Protein AF-A5KPR3-F1 (afdb_monomer_lite)

Secondary structure (DSSP, 8-state):
-------------S-TT-TTEEEEEES-TT-TTS-HHHHHSPPEEETTEEEEEEE-TTS-EEEEEEETTEEEEEEETT--HHHHHHHHHHH-

Radius of gyration: 12.83 Å; chains: 1; bounding box: 41×30×27 Å

pLDDT: mean 80.94, std 17.74, range [32.12, 94.31]

Foldseek 3Di:
DDPPPCPDDDPPPDDPPQVQKDKDKALDPPPPVDPPVQVVADFDDAVNFTKRWDADPQLKIWIWGDDPSMIMIMIGGNNDPVSVNVVVNVVD

Organism: NCBI:txid411460

Structure (mmCIF, N/CA/C/O backbone):
data_AF-A5KPR3-F1
#
_entry.id   AF-A5KPR3-F1
#
loop_
_atom_site.group_PDB
_atom_site.id
_atom_site.type_symbol
_atom_site.label_atom_id
_atom_site.label_alt_id
_atom_site.label_comp_id
_atom_site.label_asym_id
_atom_site.label_entity_id
_atom_site.label_seq_id
_atom_site.pdbx_PDB_ins_code
_atom_site.Cartn_x
_atom_site.Cartn_y
_atom_site.Cartn_z
_atom_site.occupancy
_atom_site.B_iso_or_equiv
_atom_site.auth_seq_id
_atom_site.auth_comp_id
_atom_site.auth_asym_id
_atom_site.auth_atom_id
_atom_site.pdbx_PDB_model_num
ATOM 1 N N . MET A 1 1 ? 26.611 1.961 -8.045 1.00 32.12 1 MET A N 1
ATOM 2 C CA . MET A 1 1 ? 25.788 2.589 -6.994 1.00 32.12 1 MET A CA 1
ATOM 3 C C . MET A 1 1 ? 24.631 1.652 -6.763 1.00 32.12 1 MET A C 1
ATOM 5 O O . MET A 1 1 ? 23.750 1.572 -7.603 1.00 32.12 1 MET A O 1
ATOM 9 N N . GLU A 1 2 ? 24.731 0.849 -5.715 1.00 36.94 2 GLU A N 1
ATOM 10 C CA . GLU A 1 2 ? 23.690 -0.086 -5.308 1.00 36.94 2 GLU A CA 1
ATOM 11 C C . GLU A 1 2 ? 22.801 0.695 -4.337 1.00 36.94 2 GLU A C 1
ATOM 13 O O . GLU A 1 2 ? 23.240 1.049 -3.243 1.00 36.94 2 GLU A O 1
ATOM 18 N N . ILE A 1 3 ? 21.598 1.078 -4.767 1.00 43.12 3 ILE A N 1
ATOM 19 C CA . ILE A 1 3 ? 20.569 1.606 -3.864 1.00 43.12 3 ILE A CA 1
ATOM 20 C C . ILE A 1 3 ? 20.001 0.426 -3.072 1.00 43.12 3 ILE A C 1
ATOM 22 O O . ILE A 1 3 ? 18.886 -0.027 -3.287 1.00 43.12 3 ILE A O 1
ATOM 26 N N . GLY A 1 4 ? 20.829 -0.125 -2.186 1.00 38.50 4 GLY A N 1
ATOM 27 C CA . GLY A 1 4 ? 20.405 -1.097 -1.195 1.00 38.50 4 GLY A CA 1
ATOM 28 C C . GLY A 1 4 ? 19.589 -0.374 -0.136 1.00 38.50 4 GLY A C 1
ATOM 29 O O . GLY A 1 4 ? 20.155 0.190 0.804 1.00 38.50 4 GLY A O 1
ATOM 30 N N . LEU A 1 5 ? 18.267 -0.371 -0.315 1.00 39.91 5 LEU A N 1
ATOM 31 C CA . LEU A 1 5 ? 17.298 0.003 0.708 1.00 39.91 5 LEU A CA 1
ATOM 32 C C . LEU A 1 5 ? 17.539 -0.920 1.918 1.00 39.91 5 LEU A C 1
ATOM 34 O O . LEU A 1 5 ? 17.102 -2.067 1.950 1.00 39.91 5 LEU A O 1
ATOM 38 N N . ASN A 1 6 ? 18.330 -0.460 2.889 1.00 39.38 6 ASN A N 1
ATOM 39 C CA . ASN A 1 6 ? 18.558 -1.179 4.140 1.00 39.38 6 ASN A CA 1
ATOM 40 C C . ASN A 1 6 ? 17.323 -0.998 5.025 1.00 39.38 6 ASN A C 1
ATOM 42 O O . ASN A 1 6 ? 17.318 -0.193 5.953 1.00 39.38 6 ASN A O 1
ATOM 46 N N . LEU A 1 7 ? 16.266 -1.748 4.723 1.00 52.38 7 LEU A N 1
ATOM 47 C CA . LEU A 1 7 ? 15.133 -1.908 5.622 1.00 52.38 7 LEU A CA 1
ATOM 48 C C . LEU A 1 7 ? 15.575 -2.829 6.762 1.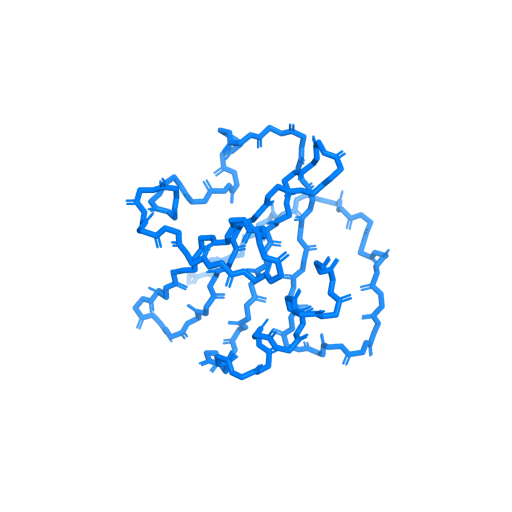00 52.38 7 LEU A C 1
ATOM 50 O O . LEU A 1 7 ? 15.812 -4.025 6.583 1.00 52.38 7 LEU A O 1
ATOM 54 N N . GLY A 1 8 ? 15.775 -2.228 7.935 1.00 38.34 8 GLY A N 1
ATOM 55 C CA . GLY A 1 8 ? 16.159 -2.927 9.152 1.00 38.34 8 GLY A CA 1
ATOM 56 C C . GLY A 1 8 ? 15.249 -4.125 9.425 1.00 38.34 8 GLY A C 1
ATOM 57 O O . GLY A 1 8 ? 14.041 -4.047 9.225 1.00 38.34 8 GLY A O 1
ATOM 58 N N . LYS A 1 9 ? 15.870 -5.225 9.879 1.00 51.38 9 LYS A N 1
ATOM 59 C CA . LYS A 1 9 ? 15.262 -6.475 10.370 1.00 51.38 9 LYS A CA 1
ATOM 60 C C . LYS A 1 9 ? 13.768 -6.336 10.687 1.00 51.38 9 LYS A C 1
ATOM 62 O O . LYS A 1 9 ? 13.404 -5.878 11.768 1.00 51.38 9 LYS A O 1
ATOM 67 N N . LYS A 1 10 ? 12.921 -6.770 9.761 1.00 46.19 10 LYS A N 1
ATOM 68 C CA . LYS A 1 10 ? 11.478 -6.852 9.957 1.00 46.19 10 LYS A CA 1
ATOM 69 C C . LYS A 1 10 ? 11.093 -8.286 9.670 1.00 46.19 10 LYS A C 1
ATOM 71 O O . LYS A 1 10 ? 11.362 -8.778 8.579 1.00 46.19 10 LYS A O 1
ATOM 76 N N . ASP A 1 11 ? 10.580 -8.972 10.683 1.00 41.03 11 ASP A N 1
ATOM 77 C CA . ASP A 1 11 ? 10.080 -10.340 10.609 1.00 41.03 11 ASP A CA 1
ATOM 78 C C . ASP A 1 11 ? 9.136 -10.502 9.409 1.00 41.03 11 ASP A C 1
ATOM 80 O O . ASP A 1 11 ? 7.941 -10.208 9.479 1.00 41.03 11 ASP A O 1
ATOM 84 N N . ILE A 1 12 ? 9.704 -10.966 8.296 1.00 53.22 12 ILE A N 1
ATOM 85 C CA . ILE A 1 12 ? 9.034 -11.313 7.044 1.00 53.22 12 ILE A CA 1
ATOM 86 C C . ILE A 1 12 ? 8.232 -12.582 7.326 1.00 53.22 12 ILE A C 1
ATOM 88 O O . ILE A 1 12 ? 8.669 -13.708 7.101 1.00 53.22 12 ILE A O 1
ATOM 92 N N . SER A 1 13 ? 7.084 -12.411 7.962 1.00 52.81 13 SER A N 1
ATOM 93 C CA . SER A 1 13 ? 6.216 -13.509 8.362 1.00 52.81 13 SER A CA 1
AT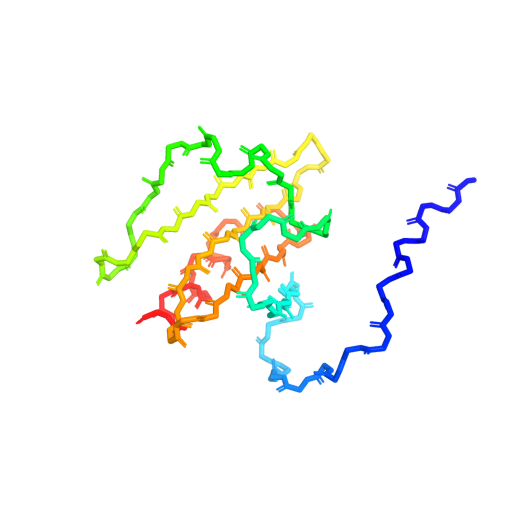OM 94 C C . SER A 1 13 ? 4.783 -13.196 7.968 1.00 52.81 13 SER A C 1
ATOM 96 O O . SER A 1 13 ? 3.903 -13.061 8.804 1.00 52.81 13 SER A O 1
ATOM 98 N N . GLU A 1 14 ? 4.543 -13.092 6.661 1.00 46.06 14 GLU A N 1
ATOM 99 C CA . GLU A 1 14 ? 3.240 -13.449 6.100 1.00 46.06 14 GLU A CA 1
ATOM 100 C C . GLU A 1 14 ? 3.387 -13.873 4.630 1.00 46.06 14 GLU A C 1
ATOM 102 O O . GLU A 1 14 ? 3.386 -13.072 3.707 1.00 46.06 14 GLU A O 1
ATOM 107 N N . THR A 1 15 ? 3.524 -15.193 4.486 1.00 44.84 15 THR A N 1
ATOM 108 C CA . THR A 1 15 ? 2.921 -16.024 3.433 1.00 44.84 15 THR A CA 1
ATOM 109 C C . THR A 1 15 ? 3.495 -15.936 2.012 1.00 44.84 15 THR A C 1
ATOM 111 O O . THR A 1 15 ? 3.213 -15.053 1.214 1.00 44.84 15 THR A O 1
ATOM 114 N N . ARG A 1 16 ? 4.231 -17.001 1.687 1.00 52.19 16 ARG A N 1
ATOM 115 C CA . ARG A 1 16 ? 4.914 -17.390 0.441 1.00 52.19 16 ARG A CA 1
ATOM 116 C C . ARG A 1 16 ? 3.990 -17.611 -0.779 1.00 52.19 16 ARG A C 1
ATOM 118 O O . ARG A 1 16 ? 4.312 -18.432 -1.627 1.00 52.19 16 ARG A O 1
ATOM 125 N N . GLU A 1 17 ? 2.826 -16.962 -0.830 1.00 56.25 17 GLU A N 1
ATOM 126 C CA . GLU A 1 17 ? 1.827 -17.116 -1.906 1.00 56.25 17 GLU A CA 1
ATOM 127 C C . GLU A 1 17 ? 1.923 -16.032 -2.990 1.00 56.25 17 GLU A C 1
ATOM 129 O O . GLU A 1 17 ? 1.353 -16.202 -4.062 1.00 56.25 17 GLU A O 1
ATOM 134 N N . TRP A 1 18 ? 2.667 -14.951 -2.746 1.00 73.38 18 TRP A N 1
ATOM 135 C CA . TRP A 1 18 ? 2.814 -13.838 -3.682 1.00 73.38 18 TRP A CA 1
ATOM 136 C C . TRP A 1 18 ? 4.297 -13.492 -3.828 1.00 73.38 18 TRP A C 1
ATOM 138 O O . TRP A 1 18 ? 4.827 -12.696 -3.062 1.00 73.38 18 TRP A O 1
ATOM 148 N N . GLU A 1 19 ? 4.989 -14.138 -4.770 1.00 74.69 19 GLU A N 1
ATOM 149 C CA . GLU A 1 19 ? 6.451 -14.005 -4.925 1.00 74.69 19 GLU A CA 1
ATOM 150 C C . GLU A 1 19 ? 6.904 -12.576 -5.266 1.00 74.69 19 GLU A C 1
ATOM 152 O O . GLU A 1 19 ? 8.009 -12.192 -4.901 1.00 74.69 19 GLU A O 1
ATOM 157 N N . ASP A 1 20 ? 6.041 -11.793 -5.916 1.00 85.31 20 ASP A N 1
ATOM 158 C CA . ASP A 1 20 ? 6.338 -10.436 -6.398 1.00 85.31 20 ASP A CA 1
ATOM 159 C C . ASP A 1 20 ? 5.750 -9.321 -5.517 1.00 85.31 20 ASP A C 1
ATOM 161 O O . ASP A 1 20 ? 5.855 -8.139 -5.849 1.00 85.31 20 ASP A O 1
ATOM 165 N N . ILE A 1 21 ? 5.090 -9.691 -4.412 1.00 88.31 21 ILE A N 1
ATOM 166 C CA . ILE A 1 21 ? 4.465 -8.751 -3.480 1.00 88.31 21 ILE A CA 1
ATOM 167 C C . ILE A 1 21 ? 5.290 -8.689 -2.199 1.00 88.31 21 ILE A C 1
ATOM 169 O O . ILE A 1 21 ? 5.394 -9.662 -1.454 1.00 88.31 21 ILE A O 1
ATOM 173 N N . GLN A 1 22 ? 5.795 -7.502 -1.888 1.00 89.75 22 GLN A N 1
ATOM 174 C CA . GLN A 1 22 ? 6.404 -7.201 -0.600 1.00 89.75 22 GLN A CA 1
ATOM 175 C C . GLN A 1 22 ? 5.434 -6.422 0.279 1.00 89.75 22 GLN A C 1
ATOM 177 O O . GLN A 1 22 ? 4.736 -5.525 -0.191 1.00 89.75 22 GLN A O 1
ATOM 182 N N . VAL A 1 23 ? 5.388 -6.761 1.568 1.00 89.38 23 VAL A N 1
ATOM 183 C CA . VAL A 1 23 ? 4.441 -6.179 2.523 1.00 89.38 23 VAL A CA 1
ATOM 184 C C . VAL A 1 23 ? 5.177 -5.724 3.769 1.00 89.38 23 VAL A C 1
ATOM 186 O O . VAL A 1 23 ? 5.822 -6.510 4.460 1.00 89.38 23 VAL A O 1
ATOM 189 N N . GLU A 1 24 ? 4.996 -4.459 4.110 1.00 89.38 24 GLU A N 1
ATOM 190 C CA . GLU A 1 24 ? 5.545 -3.839 5.300 1.00 89.38 24 GLU A CA 1
ATOM 191 C C . GLU A 1 24 ? 4.425 -3.245 6.151 1.00 89.38 24 GLU A C 1
ATOM 193 O O . GLU A 1 24 ? 3.478 -2.638 5.654 1.00 89.38 24 GLU A O 1
ATOM 198 N N . LYS A 1 25 ? 4.524 -3.426 7.469 1.00 89.50 25 LYS A N 1
ATOM 199 C CA . LYS A 1 25 ? 3.519 -2.947 8.425 1.00 89.50 25 LYS A CA 1
ATOM 200 C C . LYS A 1 25 ? 4.117 -1.858 9.305 1.00 89.50 25 LYS A C 1
ATOM 202 O O . LYS A 1 25 ? 5.207 -2.042 9.845 1.00 89.50 25 LYS A O 1
ATOM 207 N N . TYR A 1 26 ? 3.405 -0.759 9.486 1.00 86.69 26 TYR A N 1
ATOM 208 C CA . TYR A 1 26 ? 3.813 0.374 10.314 1.00 86.69 26 TYR A CA 1
ATOM 209 C C . TYR A 1 26 ? 2.693 0.758 11.276 1.00 86.69 26 TYR A C 1
ATOM 211 O O . TYR A 1 26 ? 1.525 0.422 11.074 1.00 86.69 26 TYR A O 1
ATOM 219 N N . THR A 1 27 ? 3.051 1.449 12.350 1.00 86.81 27 THR A N 1
ATOM 220 C CA . THR A 1 27 ? 2.098 1.980 13.335 1.00 86.81 27 THR A CA 1
ATOM 221 C C . THR A 1 27 ? 1.676 3.411 13.024 1.00 86.81 27 THR A C 1
ATOM 223 O O . THR A 1 27 ? 0.634 3.852 13.496 1.00 86.81 27 THR A O 1
ATOM 226 N N . GLU A 1 28 ? 2.456 4.133 12.217 1.00 84.94 28 GLU A N 1
ATOM 227 C CA . GLU A 1 28 ? 2.279 5.561 11.958 1.00 84.94 28 GLU A CA 1
ATOM 228 C C . GLU A 1 28 ? 2.235 5.844 10.451 1.00 84.94 28 GLU A C 1
ATOM 230 O O . GLU A 1 28 ? 2.951 5.227 9.666 1.00 84.94 28 GLU A O 1
ATOM 235 N N . LYS A 1 29 ? 1.375 6.782 10.030 1.00 81.06 29 LYS A N 1
ATOM 236 C CA . LYS A 1 29 ? 1.224 7.173 8.611 1.00 81.06 29 LYS A CA 1
ATOM 237 C C . LYS A 1 29 ? 2.361 8.042 8.086 1.00 81.06 29 LYS A C 1
ATOM 239 O O . LYS A 1 29 ? 2.587 8.059 6.879 1.00 81.06 29 LYS A O 1
ATOM 244 N N . ASP A 1 30 ? 3.011 8.783 8.980 1.00 78.94 30 ASP A N 1
ATOM 245 C CA . ASP A 1 30 ? 4.079 9.737 8.654 1.00 78.94 30 ASP A CA 1
ATOM 246 C C . ASP A 1 30 ? 5.480 9.116 8.788 1.00 78.94 30 ASP A C 1
ATOM 248 O O . ASP A 1 30 ? 6.474 9.839 8.813 1.00 78.94 30 ASP A O 1
ATOM 252 N N . ASP A 1 31 ? 5.549 7.783 8.880 1.00 84.88 31 ASP A N 1
ATOM 253 C CA . ASP A 1 31 ? 6.802 7.037 8.923 1.00 84.88 31 ASP A CA 1
ATOM 254 C C . ASP A 1 31 ? 7.653 7.359 7.685 1.00 84.88 31 ASP A C 1
ATOM 256 O O . ASP A 1 31 ? 7.147 7.411 6.560 1.00 84.88 31 ASP A O 1
ATOM 260 N N . GLU A 1 32 ? 8.949 7.599 7.891 1.00 81.06 32 GLU A N 1
ATOM 261 C CA . GLU A 1 32 ? 9.882 8.010 6.836 1.00 81.06 32 GLU A CA 1
ATOM 262 C C . GLU A 1 32 ? 10.024 6.976 5.713 1.00 81.06 32 GLU A C 1
ATOM 264 O O . GLU A 1 32 ? 10.372 7.337 4.589 1.00 81.06 32 GLU A O 1
ATOM 269 N N . ASN A 1 33 ? 9.702 5.710 5.995 1.00 83.06 33 ASN A N 1
ATOM 270 C CA . ASN A 1 33 ? 9.751 4.628 5.018 1.00 83.06 33 ASN A CA 1
ATOM 271 C C . ASN A 1 33 ? 8.538 4.626 4.072 1.00 83.06 33 ASN A C 1
ATOM 273 O O . ASN A 1 33 ? 8.578 3.971 3.032 1.00 83.06 33 ASN A O 1
ATOM 277 N N . ILE A 1 34 ? 7.461 5.354 4.399 1.00 85.31 34 ILE A N 1
ATOM 278 C CA . ILE A 1 34 ? 6.259 5.427 3.564 1.00 85.31 34 ILE A CA 1
ATOM 279 C C . ILE A 1 34 ? 6.331 6.675 2.675 1.00 85.31 34 ILE A C 1
ATOM 281 O O . ILE A 1 34 ? 6.352 7.803 3.182 1.00 85.31 34 ILE A O 1
ATOM 285 N N . PRO A 1 35 ? 6.282 6.528 1.338 1.00 86.00 35 PRO A N 1
ATOM 286 C CA . PRO A 1 35 ? 6.314 7.668 0.433 1.00 86.00 35 PRO A CA 1
ATOM 287 C C . PRO A 1 35 ? 5.140 8.623 0.691 1.00 86.00 35 PRO A C 1
ATOM 289 O O . PRO A 1 35 ? 3.984 8.317 0.391 1.00 86.00 35 PRO A O 1
ATOM 292 N N . LYS A 1 36 ? 5.428 9.832 1.192 1.00 86.69 36 LYS A N 1
ATOM 293 C CA . LYS A 1 36 ? 4.402 10.853 1.497 1.00 86.69 36 LYS A CA 1
ATOM 294 C C . LYS A 1 36 ? 3.572 11.254 0.278 1.00 86.69 36 LYS A C 1
ATOM 296 O O . LYS A 1 36 ? 2.455 11.751 0.411 1.00 86.69 36 LYS A O 1
ATOM 301 N N . GLU A 1 37 ? 4.122 11.060 -0.914 1.00 87.25 37 GLU A N 1
ATOM 302 C CA . GLU A 1 37 ? 3.448 11.311 -2.183 1.00 87.25 37 GLU A CA 1
ATOM 303 C C . GLU A 1 37 ? 2.268 10.364 -2.415 1.00 87.25 37 GLU A C 1
ATOM 305 O O . GLU A 1 37 ? 1.253 10.813 -2.943 1.00 87.25 37 GLU A O 1
ATOM 310 N N . LEU A 1 38 ? 2.327 9.114 -1.930 1.00 87.19 38 LEU A N 1
ATOM 311 C CA . LEU A 1 38 ? 1.214 8.163 -2.035 1.00 87.19 38 LEU A CA 1
ATOM 312 C C . LEU A 1 38 ? -0.043 8.685 -1.337 1.00 87.19 38 LEU A C 1
ATOM 314 O O . LEU A 1 38 ? -1.134 8.617 -1.899 1.00 87.19 38 LEU A O 1
ATOM 318 N N . TRP A 1 39 ? 0.103 9.285 -0.153 1.00 87.69 39 TRP A N 1
ATOM 319 C CA . TRP A 1 39 ? -1.020 9.855 0.601 1.00 87.69 39 TRP A CA 1
ATOM 320 C C . TRP A 1 39 ? -1.667 11.068 -0.075 1.00 87.69 39 TRP A C 1
ATOM 322 O O . TRP A 1 39 ? -2.817 11.397 0.219 1.00 87.69 39 TRP A O 1
ATOM 332 N N . LYS A 1 40 ? -0.945 11.738 -0.982 1.00 89.12 40 LYS A N 1
ATOM 333 C CA . LYS A 1 40 ? -1.469 12.853 -1.784 1.00 89.12 40 LYS A CA 1
ATOM 334 C C . LYS A 1 40 ? -2.260 12.370 -2.999 1.00 89.12 40 LYS A C 1
ATOM 336 O O . LYS A 1 40 ? -2.997 13.159 -3.592 1.00 89.12 40 LYS A O 1
ATOM 341 N N . LEU A 1 41 ? -2.115 11.099 -3.382 1.00 90.00 41 LEU A N 1
ATOM 342 C CA . LEU A 1 41 ? -2.867 10.514 -4.485 1.00 90.00 41 LEU A CA 1
ATOM 343 C C . LEU A 1 41 ? -4.343 10.362 -4.119 1.00 90.00 41 LEU A C 1
ATOM 345 O O . LEU A 1 41 ? -4.733 10.254 -2.954 1.00 90.00 41 LEU A O 1
ATOM 349 N N . LYS A 1 42 ? -5.190 10.322 -5.149 1.00 90.88 42 LYS A N 1
ATOM 350 C CA . LYS A 1 42 ? -6.611 10.043 -4.963 1.00 90.88 42 LYS A CA 1
ATOM 351 C C . LYS A 1 42 ? -6.777 8.583 -4.513 1.00 90.88 42 LYS A C 1
ATOM 353 O O . LYS A 1 42 ? -6.396 7.693 -5.274 1.00 90.88 42 LYS A O 1
ATOM 358 N N . PRO A 1 43 ? -7.382 8.315 -3.341 1.00 92.81 43 PRO A N 1
ATOM 359 C CA . PRO A 1 43 ? -7.578 6.947 -2.893 1.00 92.81 43 PRO A CA 1
ATOM 360 C C . PRO A 1 43 ? -8.590 6.227 -3.786 1.00 92.81 43 PRO A C 1
A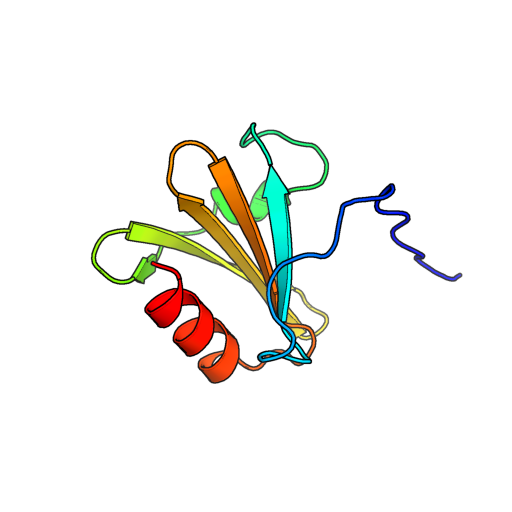TOM 362 O O . PRO A 1 43 ? -9.657 6.762 -4.114 1.00 92.81 43 PRO A O 1
ATOM 365 N N . GLY A 1 44 ? -8.259 4.991 -4.138 1.00 91.25 44 GLY A N 1
ATOM 366 C CA . GLY A 1 44 ? -9.214 3.993 -4.591 1.00 91.25 44 GLY A CA 1
ATOM 367 C C . GLY A 1 44 ?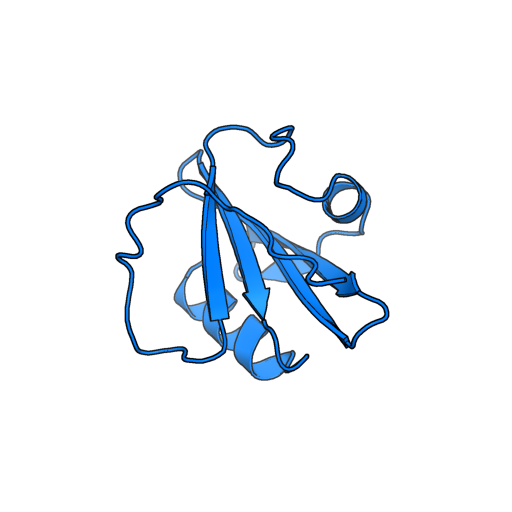 -10.001 3.408 -3.418 1.00 91.25 44 GLY A C 1
ATOM 368 O O . GLY A 1 44 ? -9.791 3.757 -2.252 1.00 91.25 44 GLY A O 1
ATOM 369 N N . ARG A 1 45 ? -10.934 2.510 -3.738 1.00 91.38 45 ARG A N 1
ATOM 370 C CA . ARG A 1 45 ? -11.684 1.741 -2.743 1.00 91.38 45 ARG A CA 1
ATOM 371 C C . ARG A 1 45 ? -11.650 0.263 -3.094 1.00 91.38 45 ARG A C 1
ATOM 373 O O . ARG A 1 45 ? -12.000 -0.093 -4.217 1.00 91.38 45 ARG A O 1
ATOM 380 N N . VAL A 1 46 ? -11.287 -0.569 -2.128 1.00 90.38 46 VAL A N 1
ATOM 381 C CA . VAL A 1 46 ? -11.354 -2.033 -2.21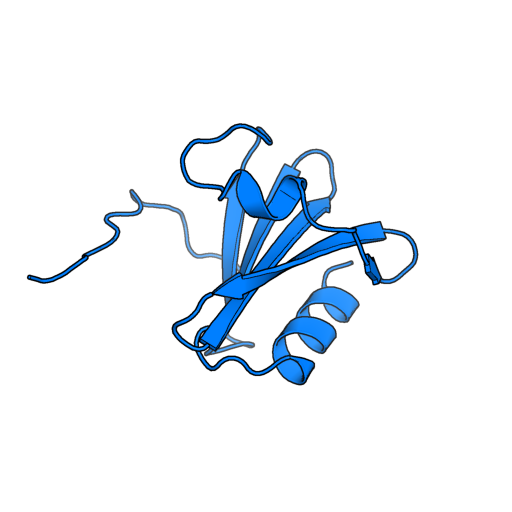2 1.00 90.38 46 VAL A CA 1
ATOM 382 C C . VAL A 1 46 ? -12.197 -2.495 -1.033 1.00 90.38 46 VAL A C 1
ATOM 384 O O . VAL A 1 46 ? -11.906 -2.126 0.093 1.00 90.38 46 VAL A O 1
ATOM 387 N N . HIS A 1 47 ? -13.313 -3.180 -1.296 1.00 89.25 47 HIS A N 1
ATOM 388 C CA . HIS A 1 47 ? -14.285 -3.592 -0.264 1.00 89.25 47 HIS A CA 1
ATOM 389 C C . HIS A 1 47 ? -14.771 -2.465 0.681 1.00 89.25 47 HIS A C 1
ATOM 391 O O . HIS A 1 47 ? -15.244 -2.718 1.780 1.00 89.25 47 HIS A O 1
ATOM 397 N N . GLY A 1 48 ? -14.718 -1.206 0.228 1.00 87.25 48 GLY A N 1
ATOM 398 C CA . GLY A 1 48 ? -15.083 -0.027 1.028 1.00 87.25 48 GLY A CA 1
ATOM 399 C C . GLY A 1 48 ? -13.896 0.645 1.726 1.00 87.25 48 GLY A C 1
ATOM 400 O O . GLY A 1 48 ? -13.979 1.841 2.017 1.00 87.25 48 GLY A O 1
ATOM 401 N N . GLU A 1 49 ? -12.776 -0.062 1.857 1.00 90.75 49 GLU A N 1
ATOM 402 C CA . GLU A 1 49 ? -11.543 0.422 2.468 1.00 90.75 49 GLU A CA 1
ATOM 403 C C . GLU A 1 49 ? -10.764 1.322 1.509 1.00 90.75 49 GLU A C 1
ATOM 405 O O . GLU A 1 49 ? -10.703 1.089 0.296 1.00 90.75 49 GLU A O 1
ATOM 410 N N . LYS A 1 50 ? -10.181 2.397 2.049 1.00 93.31 50 LYS A N 1
ATOM 411 C CA . LYS A 1 50 ? -9.397 3.357 1.265 1.00 93.31 50 LYS A CA 1
ATOM 412 C C . LYS A 1 50 ? -8.010 2.791 1.000 1.00 93.31 50 LYS A C 1
ATOM 414 O O . LYS A 1 50 ? -7.250 2.560 1.936 1.00 93.31 50 LYS A O 1
ATOM 419 N N . VAL A 1 51 ? -7.664 2.678 -0.277 1.00 94.00 51 VAL A N 1
ATOM 420 C CA . VAL A 1 51 ? -6.335 2.241 -0.714 1.00 94.00 51 VAL A CA 1
ATOM 421 C C . VAL A 1 51 ? -5.729 3.305 -1.611 1.00 94.00 51 VAL A C 1
ATOM 423 O O . VAL A 1 51 ? -6.349 3.740 -2.581 1.00 94.00 51 VAL A O 1
ATOM 426 N N . TYR A 1 52 ? -4.517 3.729 -1.296 1.00 94.31 52 TYR A N 1
ATOM 427 C CA . TYR A 1 52 ? -3.762 4.692 -2.085 1.00 94.31 52 TYR A CA 1
ATOM 428 C C . TYR A 1 52 ? -2.778 3.915 -2.940 1.00 94.31 52 TYR A C 1
ATOM 430 O O . TYR A 1 52 ? -1.899 3.263 -2.394 1.00 94.31 52 TYR A O 1
ATOM 438 N N . ILE A 1 53 ? -2.948 3.955 -4.260 1.00 93.31 53 ILE A N 1
ATOM 439 C CA . ILE A 1 53 ? -2.106 3.208 -5.197 1.00 93.31 53 ILE A CA 1
ATOM 440 C C . ILE A 1 53 ? -1.339 4.209 -6.052 1.00 93.31 53 ILE A C 1
ATOM 442 O O . ILE A 1 53 ? -1.946 5.064 -6.699 1.00 93.31 53 ILE A O 1
ATOM 446 N N . GLY A 1 54 ? -0.020 4.084 -6.053 1.00 92.38 54 GLY A N 1
ATOM 447 C CA . GLY A 1 54 ? 0.897 4.825 -6.904 1.00 92.38 54 GLY A CA 1
ATOM 448 C C . GLY A 1 54 ? 1.730 3.889 -7.765 1.00 92.38 54 GLY A C 1
ATOM 449 O O . GLY A 1 54 ? 1.819 2.689 -7.516 1.00 92.38 54 GLY A O 1
ATOM 450 N N . LYS A 1 55 ? 2.333 4.464 -8.798 1.00 92.31 55 LYS A N 1
ATOM 451 C CA . LYS A 1 55 ? 3.282 3.793 -9.678 1.00 92.31 55 LYS A CA 1
ATOM 452 C C . LYS A 1 55 ? 4.517 4.674 -9.781 1.00 92.31 55 LYS A C 1
ATOM 454 O O . LYS A 1 55 ? 4.366 5.873 -10.017 1.00 92.31 55 LYS A O 1
ATOM 459 N N . THR A 1 56 ? 5.699 4.108 -9.585 1.00 88.00 56 THR A N 1
ATOM 460 C CA . THR A 1 56 ? 6.963 4.824 -9.806 1.00 88.00 56 THR A CA 1
ATOM 461 C C . THR A 1 56 ? 7.319 4.838 -11.291 1.00 88.00 56 THR A C 1
ATOM 463 O O . THR A 1 56 ? 6.758 4.086 -12.092 1.00 88.00 56 THR A O 1
ATOM 466 N N . GLU A 1 57 ? 8.255 5.704 -11.679 1.00 87.19 57 GLU A N 1
ATOM 467 C CA . GLU A 1 57 ? 8.734 5.794 -13.067 1.00 87.19 57 GLU A CA 1
ATOM 468 C C . GLU A 1 57 ? 9.347 4.479 -13.570 1.00 87.19 57 GLU A C 1
ATOM 470 O O . GLU A 1 57 ? 9.206 4.153 -14.746 1.00 87.19 57 GLU A O 1
ATOM 475 N N . ASP A 1 58 ? 9.948 3.699 -12.668 1.00 87.81 58 ASP A N 1
ATOM 476 C CA . ASP A 1 58 ? 10.546 2.390 -12.961 1.00 87.81 58 ASP A CA 1
ATOM 477 C C . ASP A 1 58 ? 9.500 1.306 -13.276 1.00 87.81 58 ASP A C 1
ATOM 479 O O . ASP A 1 58 ? 9.804 0.256 -13.828 1.00 87.81 58 ASP A O 1
ATOM 483 N N . GLY A 1 59 ? 8.228 1.581 -12.986 1.00 88.94 59 GLY A N 1
ATOM 484 C CA . GLY A 1 59 ? 7.126 0.676 -13.277 1.00 88.94 59 GLY A CA 1
ATOM 485 C C . GLY A 1 59 ? 6.577 -0.063 -12.060 1.00 88.94 59 GLY A C 1
ATOM 486 O O . GLY A 1 59 ? 5.495 -0.638 -12.173 1.00 88.94 59 GLY A O 1
ATOM 487 N N . ILE A 1 60 ? 7.257 0.024 -10.918 1.00 91.56 60 ILE A N 1
ATOM 488 C CA . ILE A 1 60 ? 6.884 -0.616 -9.653 1.00 91.56 60 ILE A CA 1
ATOM 489 C C . ILE A 1 60 ? 5.593 0.004 -9.115 1.00 91.56 60 ILE A C 1
ATOM 491 O O . ILE A 1 60 ? 5.408 1.229 -9.119 1.00 91.56 60 ILE A O 1
ATOM 495 N N . LEU A 1 61 ? 4.681 -0.847 -8.652 1.00 93.69 61 LEU A N 1
ATOM 496 C CA . LEU A 1 61 ? 3.442 -0.409 -8.029 1.00 93.69 61 LEU A CA 1
ATOM 497 C C . LEU A 1 61 ? 3.584 -0.391 -6.516 1.00 93.69 61 LEU A C 1
ATOM 499 O O . LEU A 1 61 ? 4.131 -1.300 -5.906 1.00 93.69 61 LEU A O 1
ATOM 503 N N . HIS A 1 62 ? 3.013 0.635 -5.905 1.00 93.31 62 HIS A N 1
ATOM 504 C CA . HIS A 1 62 ? 2.983 0.789 -4.462 1.00 93.31 62 HIS A CA 1
ATOM 505 C C . HIS A 1 62 ? 1.548 1.024 -4.020 1.00 93.31 62 HIS A C 1
ATOM 507 O O . HIS A 1 62 ? 0.840 1.844 -4.605 1.00 93.31 62 HIS A O 1
ATOM 513 N N . ALA A 1 63 ? 1.117 0.335 -2.975 1.00 93.69 63 ALA A N 1
ATOM 514 C CA . ALA A 1 63 ? -0.163 0.551 -2.332 1.00 93.69 63 ALA A CA 1
ATOM 515 C C . ALA A 1 63 ? 0.033 0.816 -0.843 1.00 93.69 63 ALA A C 1
ATOM 517 O O . ALA A 1 63 ? 0.837 0.166 -0.184 1.00 93.69 63 ALA A O 1
ATOM 518 N N . VAL A 1 64 ? -0.734 1.751 -0.294 1.00 93.62 64 VAL A N 1
ATOM 519 C CA . VAL A 1 64 ? -0.803 1.963 1.148 1.00 93.62 64 VAL A CA 1
ATOM 520 C C . VAL A 1 64 ? -2.253 2.041 1.605 1.00 93.62 64 VAL A C 1
ATOM 522 O O . VAL A 1 64 ? -3.096 2.681 0.969 1.00 93.62 64 VAL A O 1
ATOM 525 N N . PHE A 1 65 ? -2.556 1.354 2.699 1.00 93.00 65 PHE A N 1
ATOM 526 C CA . PHE A 1 65 ? -3.873 1.346 3.324 1.00 93.00 65 PHE A CA 1
ATOM 527 C C . PHE A 1 65 ? -3.752 1.191 4.838 1.00 93.00 65 PHE A C 1
ATOM 529 O O . PHE A 1 65 ? -2.735 0.743 5.362 1.00 93.00 65 PHE A O 1
ATOM 536 N N . GLU A 1 66 ? -4.794 1.595 5.555 1.00 91.00 66 GLU A N 1
ATOM 537 C CA . GLU A 1 66 ? -4.902 1.368 6.994 1.00 91.00 66 GLU A CA 1
ATOM 538 C C . GLU A 1 66 ? -5.819 0.171 7.230 1.00 91.00 66 GLU A C 1
ATOM 540 O O . GLU A 1 66 ? -6.898 0.111 6.652 1.00 91.00 66 GLU A O 1
ATOM 545 N N . LYS A 1 67 ? -5.389 -0.768 8.072 1.00 88.31 67 LYS A N 1
ATOM 546 C CA . LYS A 1 67 ? -6.170 -1.934 8.488 1.00 88.31 67 LYS A CA 1
ATOM 547 C C . LYS A 1 67 ? -5.829 -2.270 9.938 1.00 88.31 67 LYS A C 1
ATOM 549 O O . LYS A 1 67 ? -4.653 -2.359 10.292 1.00 88.31 67 LYS A O 1
ATOM 554 N N . ASP A 1 68 ? -6.852 -2.441 10.776 1.00 87.81 68 ASP A N 1
ATOM 555 C CA . ASP A 1 68 ? -6.715 -2.733 12.216 1.00 87.81 68 ASP A CA 1
ATOM 556 C C . ASP A 1 68 ? -5.845 -1.705 12.980 1.00 87.81 68 ASP A C 1
ATOM 558 O O . ASP A 1 68 ? -5.068 -2.058 13.869 1.00 87.81 68 ASP A O 1
ATOM 562 N N . GLY A 1 69 ? -5.920 -0.422 12.602 1.00 87.00 69 GLY A N 1
ATOM 563 C CA . GLY A 1 69 ? -5.106 0.650 13.197 1.00 87.00 69 GLY A CA 1
ATOM 564 C C . GLY A 1 69 ? -3.613 0.582 12.852 1.00 87.00 69 GLY A C 1
ATOM 565 O O . GLY A 1 69 ? -2.812 1.296 13.451 1.00 87.00 69 GLY A O 1
ATOM 566 N N . LYS A 1 70 ? -3.229 -0.272 11.898 1.00 90.38 70 LYS A N 1
ATOM 567 C CA . LYS A 1 70 ? -1.875 -0.369 11.352 1.00 90.38 70 LYS A CA 1
ATOM 568 C C . LYS A 1 70 ? -1.872 0.056 9.899 1.00 90.38 70 LYS A C 1
ATOM 570 O O . LYS A 1 70 ? -2.844 -0.137 9.171 1.00 90.38 70 LYS A O 1
ATOM 575 N N . ILE A 1 71 ? -0.752 0.604 9.47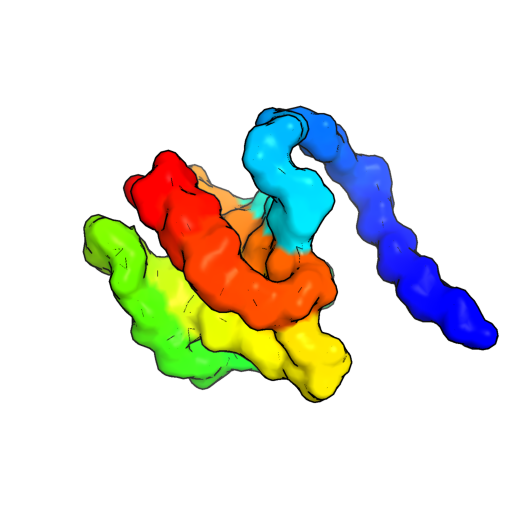0 1.00 91.00 71 ILE A N 1
ATOM 576 C CA . ILE A 1 71 ? -0.526 0.977 8.086 1.00 91.00 71 ILE A CA 1
ATOM 577 C C . ILE A 1 71 ? 0.147 -0.184 7.385 1.00 91.00 71 ILE A C 1
ATOM 579 O O . ILE A 1 71 ? 1.169 -0.689 7.839 1.00 91.00 71 ILE A O 1
ATOM 583 N N . TRP A 1 72 ? -0.452 -0.613 6.291 1.00 92.69 72 TRP A N 1
ATOM 584 C CA . TRP A 1 72 ? 0.065 -1.653 5.428 1.00 92.69 72 TRP A CA 1
ATOM 585 C C . TRP A 1 72 ? 0.572 -0.987 4.165 1.00 92.69 72 TRP A C 1
ATOM 587 O O . TRP A 1 72 ? -0.183 -0.322 3.457 1.00 92.69 72 TRP A O 1
ATOM 597 N N . TYR A 1 73 ? 1.858 -1.156 3.919 1.00 92.12 73 TYR A N 1
ATOM 598 C CA . TYR A 1 73 ? 2.538 -0.719 2.720 1.00 92.12 73 TYR A CA 1
ATOM 599 C C . TYR A 1 73 ? 2.871 -1.949 1.892 1.00 92.12 73 TYR A C 1
ATOM 601 O O . TYR A 1 73 ? 3.439 -2.912 2.399 1.00 92.12 73 TYR A O 1
ATOM 609 N N . VAL A 1 74 ? 2.463 -1.935 0.636 1.00 92.19 74 VAL A N 1
ATOM 610 C CA . VAL A 1 74 ? 2.592 -3.060 -0.276 1.00 92.19 74 VAL A CA 1
ATOM 611 C C . VAL A 1 74 ? 3.319 -2.575 -1.510 1.00 92.19 74 VAL A C 1
ATOM 613 O O . VAL A 1 74 ? 2.924 -1.571 -2.098 1.00 92.19 74 VAL A O 1
ATOM 616 N N . THR A 1 75 ? 4.353 -3.295 -1.908 1.00 92.00 75 THR A N 1
ATOM 617 C CA . THR A 1 75 ? 5.101 -3.030 -3.132 1.00 92.00 75 THR A CA 1
ATOM 618 C C . THR A 1 75 ? 4.962 -4.234 -4.046 1.00 92.00 75 THR A C 1
ATOM 620 O O . THR A 1 75 ? 5.133 -5.365 -3.605 1.00 92.00 75 THR A O 1
ATOM 623 N N . GLU A 1 76 ? 4.620 -3.990 -5.304 1.00 91.69 76 GLU A N 1
ATOM 624 C CA . GLU A 1 76 ? 4.587 -5.001 -6.350 1.00 91.69 76 GLU A CA 1
ATOM 625 C C . GLU A 1 76 ? 5.667 -4.643 -7.377 1.00 91.69 76 GLU A C 1
ATOM 627 O O . GLU A 1 76 ? 5.613 -3.598 -8.033 1.00 91.69 76 GLU A O 1
ATOM 632 N N . GLU A 1 77 ? 6.699 -5.484 -7.433 1.00 88.44 77 GLU A N 1
ATOM 633 C CA . GLU A 1 77 ? 7.972 -5.167 -8.088 1.00 88.44 77 GLU A CA 1
ATOM 634 C C . GLU A 1 77 ? 7.914 -5.279 -9.619 1.00 88.44 77 GLU A C 1
ATOM 636 O O . GLU A 1 77 ? 8.714 -4.640 -10.302 1.00 88.44 77 GLU A O 1
ATOM 641 N N . LYS A 1 78 ? 6.970 -6.040 -10.191 1.00 89.25 78 LYS A N 1
ATOM 642 C CA . LYS A 1 78 ? 6.876 -6.236 -11.651 1.00 89.25 78 LYS A CA 1
ATOM 643 C C . LYS A 1 78 ? 5.961 -5.236 -12.358 1.00 89.25 78 LYS A C 1
ATOM 645 O O . LYS A 1 78 ? 5.889 -5.234 -13.588 1.00 89.25 78 LYS A O 1
ATOM 650 N N . GLY A 1 79 ? 5.269 -4.378 -11.619 1.00 88.50 79 GLY A N 1
ATOM 651 C CA . GLY A 1 79 ? 4.267 -3.463 -12.156 1.00 88.50 79 GLY A CA 1
ATOM 652 C C . GLY A 1 79 ? 2.950 -4.133 -12.577 1.00 88.50 79 GLY A C 1
ATOM 653 O O . GLY A 1 79 ? 2.174 -3.531 -13.331 1.00 88.50 79 GLY A O 1
ATOM 654 N N . ASP A 1 80 ? 2.691 -5.356 -12.115 1.00 91.56 80 ASP A N 1
ATOM 655 C CA . ASP A 1 80 ? 1.474 -6.124 -12.332 1.00 91.56 80 ASP A CA 1
ATOM 656 C C . ASP A 1 80 ? 0.332 -5.661 -11.413 1.00 91.56 80 ASP A C 1
ATOM 658 O O . ASP A 1 80 ? 0.200 -5.991 -10.228 1.00 91.56 80 ASP A O 1
ATOM 662 N N . LYS A 1 81 ? -0.547 -4.851 -12.002 1.00 90.38 81 LYS A N 1
ATOM 663 C CA . LYS A 1 81 ? -1.685 -4.268 -11.294 1.00 90.38 81 LYS A CA 1
ATOM 664 C C . LYS A 1 81 ? -2.734 -5.305 -10.901 1.00 90.38 81 LYS A C 1
ATOM 666 O O . LYS A 1 81 ? -3.431 -5.091 -9.905 1.00 90.38 81 LYS A O 1
ATOM 671 N N . GLU A 1 82 ? -2.911 -6.358 -11.693 1.00 91.31 82 GLU A N 1
ATOM 672 C CA . GLU A 1 82 ? -3.907 -7.391 -11.407 1.00 91.31 82 GLU A CA 1
ATOM 673 C C . GLU A 1 82 ? -3.487 -8.161 -10.160 1.00 91.31 82 GLU A C 1
ATOM 675 O O . GLU A 1 82 ? -4.269 -8.220 -9.211 1.00 91.31 82 GLU A O 1
ATOM 680 N N . ASN A 1 83 ? -2.221 -8.577 -10.104 1.00 91.31 83 ASN A N 1
ATOM 681 C CA . ASN A 1 83 ? -1.595 -9.228 -8.960 1.00 91.31 83 ASN A CA 1
ATOM 682 C C . ASN A 1 83 ? -1.749 -8.400 -7.671 1.00 91.31 83 ASN A C 1
ATOM 684 O O . ASN A 1 83 ? -2.298 -8.875 -6.675 1.00 91.31 83 ASN A O 1
ATOM 688 N N . LEU A 1 84 ? -1.380 -7.111 -7.715 1.00 91.38 84 LEU A N 1
ATOM 689 C CA . LEU A 1 84 ? -1.564 -6.197 -6.582 1.00 91.38 84 LEU A CA 1
ATOM 690 C C . LEU A 1 84 ? -3.039 -6.074 -6.170 1.00 91.38 84 LEU A C 1
ATOM 692 O O . LEU A 1 84 ? -3.370 -6.056 -4.986 1.00 91.38 84 LEU A O 1
ATOM 696 N N . THR A 1 85 ? -3.948 -5.979 -7.139 1.00 91.00 85 THR A N 1
ATOM 697 C CA . THR A 1 85 ? -5.381 -5.828 -6.860 1.00 91.00 85 THR A CA 1
ATOM 698 C C . THR A 1 85 ? -5.976 -7.096 -6.247 1.00 91.00 85 THR A C 1
ATOM 700 O O . THR A 1 85 ? -6.831 -6.998 -5.366 1.00 91.00 85 THR A O 1
ATOM 703 N N . GLU A 1 86 ? -5.557 -8.279 -6.694 1.00 92.06 86 GLU A N 1
ATOM 704 C CA . GLU A 1 86 ? -5.983 -9.551 -6.110 1.00 92.06 86 GLU A CA 1
ATOM 705 C C . GLU A 1 86 ? -5.473 -9.716 -4.681 1.00 92.06 86 GLU A C 1
ATOM 707 O O . GLU A 1 86 ? -6.262 -10.081 -3.806 1.00 92.06 86 GLU A O 1
ATOM 712 N N . TYR A 1 87 ? -4.207 -9.368 -4.427 1.00 91.12 87 TYR A N 1
ATOM 713 C CA . TYR A 1 87 ? -3.658 -9.324 -3.075 1.00 91.12 87 TYR A CA 1
ATOM 714 C C . TYR A 1 87 ? -4.523 -8.430 -2.174 1.00 91.12 87 TYR A C 1
ATOM 716 O O . TYR A 1 87 ? -5.057 -8.888 -1.165 1.00 91.12 87 TYR A O 1
ATOM 724 N N . LEU A 1 88 ? -4.774 -7.184 -2.595 1.00 91.88 88 LEU A N 1
ATOM 725 C CA . LEU A 1 88 ? -5.587 -6.233 -1.832 1.00 91.88 88 LEU A CA 1
ATOM 726 C C . LEU A 1 88 ? -6.995 -6.763 -1.538 1.00 91.88 88 LEU A C 1
ATOM 728 O O . LEU A 1 88 ? -7.476 -6.591 -0.425 1.00 91.88 88 LEU A O 1
ATOM 732 N N . LYS A 1 89 ? -7.652 -7.424 -2.498 1.00 91.06 89 LYS A N 1
ATOM 733 C CA . LYS A 1 89 ? -8.990 -8.013 -2.305 1.00 91.06 89 LYS A CA 1
ATOM 734 C C . LYS A 1 89 ? -9.009 -9.193 -1.334 1.00 91.06 89 LYS A C 1
ATOM 736 O O . LYS A 1 89 ? -10.051 -9.449 -0.742 1.00 91.06 89 LYS A O 1
ATOM 741 N N . LYS A 1 90 ? -7.918 -9.958 -1.227 1.00 90.44 90 LYS A N 1
ATOM 742 C CA . LYS A 1 90 ? -7.816 -11.051 -0.247 1.00 90.44 90 LYS A CA 1
ATOM 743 C C . LYS A 1 90 ? -7.459 -10.534 1.146 1.00 90.44 90 LYS A C 1
ATOM 745 O O . LYS A 1 90 ? -7.835 -11.165 2.129 1.00 90.44 90 LYS A O 1
ATOM 750 N N . THR A 1 91 ? -6.718 -9.429 1.225 1.00 88.12 91 THR A N 1
ATOM 751 C CA . THR A 1 91 ? -6.240 -8.859 2.492 1.00 88.12 91 THR A CA 1
ATOM 752 C C . THR A 1 91 ? -7.249 -7.922 3.159 1.00 88.12 91 THR A C 1
ATOM 754 O O . THR A 1 91 ? -7.282 -7.878 4.390 1.00 88.12 91 THR A O 1
ATOM 757 N N . LEU A 1 92 ? -8.031 -7.165 2.382 1.00 87.19 92 LEU A N 1
ATOM 758 C CA . LEU A 1 92 ? -9.049 -6.208 2.848 1.00 87.19 92 LEU A CA 1
ATOM 759 C C . LEU A 1 92 ? -10.445 -6.834 2.871 1.00 87.19 92 LEU A C 1
ATOM 761 O O . LEU A 1 92 ? -11.100 -6.735 3.927 1.00 87.19 92 LEU A O 1
#

Sequence (92 aa):
MEIGLNLGKKDISETREWEDIQVEKYTEKDDENIPKELWKLKPGRVHGEKVYIGKTEDGILHAVFEKDGKIWYVTEEKGDKENLTEYLKKTL